Protein AF-A0A9D2GX02-F1 (afdb_monomer_lite)

Secondary structure (DSSP, 8-state):
--TTT--SS-EEEEEE-TTSSEEEEEE-TTTSSS-EEEEEEB-TTSPBPPPEEPPPSSSS-TTT-----------SS---S-HHHHHHHHHHHHHHHS------

InterPro domains:
  IPR011659 WD40-like beta-propeller [PF07676] (11-38)

Structure (mmCIF, N/CA/C/O backbone):
data_AF-A0A9D2GX02-F1
#
_entry.id   AF-A0A9D2GX02-F1
#
loop_
_atom_site.group_PDB
_atom_site.id
_atom_site.type_symbol
_atom_site.label_atom_id
_atom_site.label_alt_id
_atom_site.label_comp_id
_atom_site.label_asym_id
_atom_site.label_entity_id
_atom_site.label_seq_id
_atom_site.pdbx_PDB_ins_code
_atom_site.Cartn_x
_atom_site.Cartn_y
_atom_site.Cartn_z
_atom_site.occupancy
_atom_site.B_iso_or_equiv
_atom_site.auth_seq_id
_atom_site.auth_comp_id
_atom_site.auth_asym_id
_atom_site.auth_atom_id
_atom_site.pdbx_PDB_model_num
ATOM 1 N N . MET A 1 1 ? -1.896 -20.023 -2.004 1.00 56.66 1 MET A N 1
ATOM 2 C CA . MET A 1 1 ? -1.025 -18.841 -2.193 1.00 56.66 1 MET A CA 1
ATOM 3 C C . MET A 1 1 ? -1.719 -17.923 -3.191 1.00 56.66 1 MET A C 1
ATOM 5 O O . MET A 1 1 ? -2.236 -18.456 -4.166 1.00 56.66 1 MET A O 1
ATOM 9 N N . LEU A 1 2 ? -1.818 -16.618 -2.914 1.00 74.62 2 LEU A N 1
ATOM 10 C CA . LEU A 1 2 ? -2.588 -15.640 -3.704 1.00 74.62 2 LEU A CA 1
ATOM 11 C C . LEU A 1 2 ? -1.861 -15.310 -5.017 1.00 74.62 2 LEU A C 1
ATOM 13 O O . LEU A 1 2 ? -1.020 -14.413 -5.063 1.00 74.62 2 LEU A O 1
ATOM 17 N N . LYS A 1 3 ? -2.139 -16.077 -6.074 1.00 79.62 3 LYS A N 1
ATOM 18 C CA . LYS A 1 3 ? -1.432 -15.966 -7.362 1.00 79.62 3 LYS A CA 1
ATOM 19 C C . LYS A 1 3 ? -1.700 -14.639 -8.067 1.00 79.62 3 LYS A C 1
ATOM 21 O O . LYS A 1 3 ? -0.875 -14.179 -8.839 1.00 79.62 3 LYS A O 1
ATOM 26 N N . GLU A 1 4 ? -2.851 -14.045 -7.795 1.00 82.00 4 GLU A N 1
ATOM 27 C CA . GLU A 1 4 ? -3.323 -12.792 -8.370 1.00 82.00 4 GLU A CA 1
ATOM 28 C C . GLU A 1 4 ? -2.533 -11.590 -7.837 1.00 82.00 4 GLU A C 1
ATOM 30 O O . GLU A 1 4 ? -2.452 -10.555 -8.498 1.00 82.00 4 GLU A O 1
ATOM 35 N N . VAL A 1 5 ? -1.963 -11.726 -6.635 1.00 87.88 5 VAL A N 1
ATOM 36 C CA . VAL A 1 5 ? -1.250 -10.657 -5.929 1.00 87.88 5 VAL A CA 1
ATOM 37 C C . VAL A 1 5 ? 0.246 -10.764 -6.152 1.00 87.88 5 VAL A C 1
ATOM 39 O O . VAL A 1 5 ? 0.874 -9.759 -6.474 1.00 87.88 5 VAL A O 1
ATOM 42 N N . ASN A 1 6 ? 0.812 -11.959 -5.995 1.00 89.56 6 ASN A N 1
ATOM 43 C CA . ASN A 1 6 ? 2.256 -12.161 -6.044 1.00 89.56 6 ASN A CA 1
ATOM 44 C C . ASN A 1 6 ? 2.830 -11.824 -7.422 1.00 89.56 6 ASN A C 1
ATOM 46 O O . ASN A 1 6 ? 2.225 -12.137 -8.450 1.00 89.56 6 ASN A O 1
ATOM 50 N N . SER A 1 7 ? 4.010 -11.212 -7.439 1.00 91.12 7 SER A N 1
ATOM 51 C CA . SER A 1 7 ? 4.795 -11.050 -8.661 1.00 91.12 7 SER A CA 1
ATOM 52 C C . SER A 1 7 ? 5.937 -12.069 -8.721 1.00 91.12 7 SER A C 1
ATOM 54 O O . SER A 1 7 ? 6.057 -12.951 -7.870 1.00 91.12 7 SER A O 1
ATOM 56 N N . SER A 1 8 ? 6.763 -11.981 -9.765 1.00 90.38 8 SER A N 1
ATOM 57 C CA . SER A 1 8 ? 8.046 -12.691 -9.836 1.00 90.38 8 SER A CA 1
ATOM 58 C C . SER A 1 8 ? 9.142 -12.044 -8.979 1.00 90.38 8 SER A C 1
ATOM 60 O O . SER A 1 8 ? 10.251 -12.570 -8.936 1.00 90.38 8 SER A O 1
ATOM 62 N N . ASP A 1 9 ? 8.850 -10.910 -8.341 1.00 91.50 9 ASP A N 1
ATOM 63 C CA . ASP A 1 9 ? 9.751 -10.163 -7.465 1.00 91.50 9 ASP A CA 1
ATOM 64 C C . ASP A 1 9 ? 9.225 -10.199 -6.013 1.00 91.50 9 ASP A C 1
ATOM 66 O O . ASP A 1 9 ? 8.483 -11.100 -5.620 1.00 91.50 9 ASP A O 1
ATOM 70 N N . VAL A 1 10 ? 9.643 -9.246 -5.183 1.00 88.12 10 VAL A N 1
ATOM 71 C CA . VAL A 1 10 ? 9.352 -9.198 -3.755 1.00 88.12 10 VAL A CA 1
ATOM 72 C C . VAL A 1 10 ? 8.124 -8.339 -3.470 1.00 88.12 10 VAL A C 1
ATOM 74 O O . VAL A 1 10 ? 8.047 -7.168 -3.851 1.00 88.12 10 VAL A O 1
ATOM 77 N N . GLU A 1 11 ? 7.211 -8.910 -2.687 1.00 92.06 11 GLU A N 1
ATOM 78 C CA . GLU A 1 11 ? 6.146 -8.205 -1.979 1.00 92.06 11 GLU A CA 1
ATOM 79 C C . GLU A 1 11 ? 6.405 -8.208 -0.472 1.00 92.06 11 GLU A C 1
ATOM 81 O O . GLU A 1 11 ? 6.736 -9.240 0.116 1.00 92.06 11 GLU A O 1
ATOM 86 N N . SER A 1 12 ? 6.210 -7.065 0.186 1.00 91.88 12 SER A N 1
ATOM 87 C CA . SER A 1 12 ? 6.368 -6.972 1.639 1.00 91.88 12 SER A CA 1
ATOM 88 C C . SER A 1 12 ? 5.396 -5.984 2.280 1.00 91.88 12 SER A C 1
ATOM 90 O O . SER A 1 12 ? 4.805 -5.146 1.599 1.00 91.88 12 SER A O 1
ATOM 92 N N . TYR A 1 13 ? 5.245 -6.090 3.603 1.00 88.81 13 TYR A N 1
ATOM 93 C CA . TYR A 1 13 ? 4.439 -5.191 4.436 1.00 88.81 13 TYR A CA 1
ATOM 94 C C . TYR A 1 13 ? 2.976 -5.053 3.977 1.00 88.81 13 TYR A C 1
ATOM 96 O O . TYR A 1 13 ? 2.592 -4.079 3.336 1.00 88.81 13 TYR A O 1
ATOM 104 N N . HIS A 1 14 ? 2.152 -6.052 4.299 1.00 91.94 14 HIS A N 1
ATOM 105 C CA . HIS A 1 14 ? 0.727 -6.043 3.965 1.00 91.94 14 HIS A CA 1
ATOM 106 C C . HIS A 1 14 ? -0.068 -5.384 5.095 1.00 91.94 14 HIS A C 1
ATOM 108 O O . HIS A 1 14 ? -0.199 -5.970 6.170 1.00 91.94 14 HIS A O 1
ATOM 114 N N . SER A 1 15 ? -0.625 -4.201 4.839 1.00 96.25 15 SER A N 1
ATOM 115 C CA . SER A 1 15 ? -1.545 -3.526 5.760 1.00 96.25 15 SER A CA 1
ATOM 116 C C . SER A 1 15 ? -2.976 -3.632 5.248 1.00 96.25 15 SER A C 1
ATOM 118 O O . SER A 1 15 ? -3.242 -3.493 4.052 1.00 96.25 15 SER A O 1
ATOM 120 N N . TRP A 1 16 ? -3.909 -3.886 6.163 1.00 96.44 16 TRP A N 1
ATOM 121 C CA . TRP A 1 16 ? -5.324 -4.069 5.865 1.00 96.44 16 TRP A CA 1
ATOM 122 C C . TRP A 1 16 ? -6.145 -2.883 6.358 1.00 96.44 16 TRP A C 1
ATOM 124 O O . TRP A 1 16 ? -5.997 -2.401 7.480 1.00 96.44 16 TRP A O 1
ATOM 134 N N . SER A 1 17 ? -7.081 -2.450 5.521 1.00 96.19 17 SER A N 1
ATOM 135 C CA . SER A 1 17 ? -8.141 -1.527 5.920 1.00 96.19 17 SER A CA 1
ATOM 136 C C . SER A 1 17 ? -8.998 -2.121 7.043 1.00 96.19 17 SER A C 1
ATOM 138 O O . SER A 1 17 ? -9.188 -3.334 7.142 1.00 96.19 17 SER A O 1
ATOM 140 N N . SER A 1 18 ? -9.596 -1.260 7.869 1.00 94.94 18 SER A N 1
ATOM 141 C CA . SER A 1 18 ? -10.382 -1.681 9.039 1.00 94.94 18 SER A CA 1
ATOM 142 C C . SER A 1 18 ? -11.611 -2.535 8.712 1.00 94.94 18 SER A C 1
ATOM 144 O O . SER A 1 18 ? -12.110 -3.232 9.591 1.00 94.94 18 SER A O 1
ATOM 146 N N . ASN A 1 19 ? -12.114 -2.485 7.476 1.00 94.75 19 ASN A N 1
ATOM 147 C CA . ASN A 1 19 ? -13.237 -3.305 7.015 1.00 94.75 19 ASN A CA 1
ATOM 148 C C . ASN A 1 19 ? -12.793 -4.597 6.307 1.00 94.75 19 ASN A C 1
ATOM 150 O O . ASN A 1 19 ? -13.644 -5.334 5.815 1.00 94.75 19 ASN A O 1
ATOM 154 N N . SER A 1 20 ? -11.484 -4.869 6.245 1.00 94.50 20 SER A N 1
ATOM 155 C CA . SER A 1 20 ? -10.901 -6.051 5.596 1.00 94.50 20 SER A CA 1
ATOM 156 C C . SER A 1 20 ? -11.268 -6.207 4.112 1.00 94.50 20 SER A C 1
ATOM 158 O O . SER A 1 20 ? -11.244 -7.314 3.580 1.00 94.50 20 SER A O 1
ATOM 160 N N . ARG A 1 21 ? -11.635 -5.112 3.429 1.00 96.00 21 ARG A N 1
ATOM 161 C CA . ARG A 1 21 ? -11.967 -5.114 1.990 1.00 96.00 21 ARG A CA 1
ATOM 162 C C . ARG A 1 21 ? -10.846 -4.601 1.109 1.00 96.00 21 ARG A C 1
ATOM 164 O O . ARG A 1 21 ? -10.849 -4.858 -0.084 1.00 96.00 21 ARG A O 1
ATOM 171 N N . TRP A 1 22 ? -9.892 -3.896 1.690 1.00 96.31 22 TRP A N 1
ATOM 172 C CA . TRP A 1 22 ? -8.720 -3.385 0.995 1.00 96.31 22 TRP A CA 1
ATOM 173 C C . TRP A 1 22 ? -7.465 -3.745 1.758 1.00 96.31 22 TRP A C 1
ATOM 175 O O . TRP A 1 22 ? -7.455 -3.682 2.992 1.00 96.31 22 TRP A O 1
ATOM 185 N N . PHE A 1 23 ? -6.411 -4.045 1.019 1.00 96.50 23 PHE A N 1
ATOM 186 C CA . PHE A 1 23 ? -5.070 -4.140 1.559 1.00 96.50 23 PHE A CA 1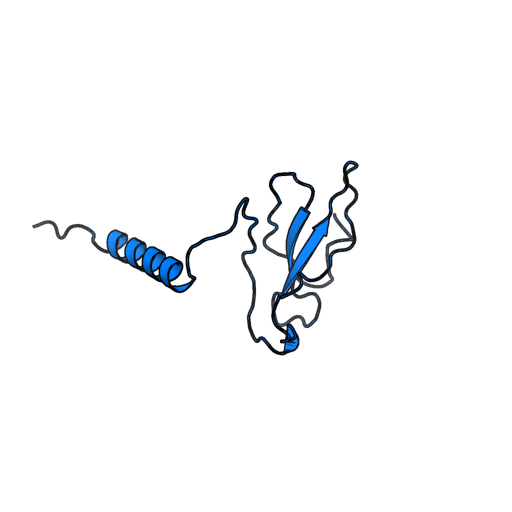
ATOM 187 C C . PHE A 1 23 ? -4.082 -3.459 0.623 1.00 96.50 23 PHE A C 1
ATOM 189 O O . PHE A 1 23 ? -4.267 -3.433 -0.595 1.00 96.50 23 PHE A O 1
ATOM 196 N N . VAL A 1 24 ? -3.050 -2.884 1.225 1.00 96.81 24 VAL A N 1
ATOM 197 C CA . VAL A 1 24 ? -1.942 -2.218 0.551 1.00 96.81 24 VAL A CA 1
ATOM 198 C C . VAL A 1 24 ? -0.663 -2.968 0.886 1.00 96.81 24 VAL A C 1
ATOM 200 O O . VAL A 1 24 ? -0.508 -3.477 1.997 1.00 96.81 24 VAL A O 1
ATOM 203 N N . PHE A 1 25 ? 0.241 -3.058 -0.075 1.00 95.38 25 PHE A N 1
ATOM 204 C CA . PHE A 1 25 ? 1.531 -3.706 0.098 1.00 95.38 25 PHE A CA 1
ATOM 205 C C . PHE A 1 25 ? 2.596 -3.003 -0.735 1.00 95.38 25 PHE A C 1
ATOM 207 O O . PHE A 1 25 ? 2.297 -2.319 -1.717 1.00 95.38 25 PHE A O 1
ATOM 214 N N . SER A 1 26 ? 3.848 -3.159 -0.324 1.00 94.62 26 SER A N 1
ATOM 215 C CA . SER A 1 26 ? 4.998 -2.726 -1.115 1.00 94.62 26 SER A CA 1
ATOM 216 C C . SER A 1 26 ? 5.379 -3.818 -2.114 1.00 94.62 26 SER A C 1
ATOM 218 O O . SER A 1 26 ? 5.330 -5.005 -1.782 1.00 94.62 26 SER A O 1
ATOM 220 N N . SER A 1 27 ? 5.754 -3.433 -3.332 1.00 94.31 27 SER A N 1
ATOM 221 C CA . SER A 1 27 ? 6.193 -4.364 -4.374 1.00 94.31 27 SER A CA 1
ATOM 222 C C . SER A 1 27 ? 7.264 -3.737 -5.260 1.00 94.31 27 SER A C 1
ATOM 224 O O . SER A 1 27 ? 7.247 -2.529 -5.496 1.00 94.31 27 SER A O 1
ATOM 226 N N . ARG A 1 28 ? 8.178 -4.569 -5.765 1.00 93.19 28 ARG A N 1
ATOM 227 C CA . ARG A 1 28 ? 9.192 -4.195 -6.768 1.00 93.19 28 ARG A CA 1
ATOM 228 C C . ARG A 1 28 ? 8.847 -4.657 -8.186 1.00 93.19 28 ARG A C 1
ATOM 230 O O . ARG A 1 28 ? 9.698 -4.639 -9.062 1.00 93.19 28 ARG A O 1
ATOM 237 N N . ARG A 1 29 ? 7.597 -5.062 -8.424 1.00 92.88 29 ARG A N 1
ATOM 238 C CA . ARG A 1 29 ? 7.171 -5.767 -9.646 1.00 92.88 29 ARG A CA 1
ATOM 239 C C . ARG A 1 29 ? 7.401 -5.062 -10.984 1.00 92.88 29 ARG A C 1
ATOM 241 O O . ARG A 1 29 ? 7.264 -5.724 -12.006 1.00 92.88 29 ARG A O 1
ATOM 248 N N . ASP A 1 30 ? 7.658 -3.758 -10.987 1.00 89.38 30 ASP A N 1
ATOM 249 C CA . ASP A 1 30 ? 7.789 -2.985 -12.224 1.00 89.38 30 ASP A CA 1
ATOM 250 C C . ASP A 1 30 ? 9.234 -2.956 -12.724 1.00 89.38 30 ASP A C 1
ATOM 252 O O . ASP A 1 30 ? 9.526 -3.478 -13.795 1.00 89.38 30 ASP A O 1
ATOM 256 N N . ASP A 1 31 ? 10.137 -2.357 -11.943 1.00 85.25 31 ASP A N 1
ATOM 257 C CA . ASP A 1 31 ? 11.532 -2.122 -12.331 1.00 85.25 31 ASP A CA 1
ATOM 258 C C . ASP A 1 31 ? 12.552 -2.903 -11.484 1.00 85.25 31 ASP A C 1
ATOM 260 O O . ASP A 1 31 ? 13.737 -2.919 -11.814 1.00 85.25 31 ASP A O 1
ATOM 264 N N . GLY A 1 32 ? 12.125 -3.554 -10.395 1.00 86.56 32 GLY A N 1
ATOM 265 C CA . GLY A 1 32 ? 13.017 -4.244 -9.457 1.00 86.56 32 GLY A CA 1
ATOM 266 C C . GLY A 1 32 ? 13.852 -3.316 -8.555 1.00 86.56 32 GLY A C 1
ATOM 267 O O . GLY A 1 32 ? 14.531 -3.794 -7.643 1.00 86.56 32 GLY A O 1
ATOM 268 N N . LEU A 1 33 ? 13.820 -1.998 -8.775 1.00 86.38 33 LEU A N 1
ATOM 269 C CA . LEU A 1 33 ? 14.698 -1.011 -8.141 1.00 86.38 33 LEU A CA 1
ATOM 270 C C . LEU A 1 33 ? 14.031 -0.341 -6.941 1.00 86.38 33 LEU A C 1
ATOM 272 O O . LEU A 1 33 ? 14.611 -0.302 -5.851 1.00 86.38 33 LEU A O 1
ATOM 276 N N . TYR A 1 34 ? 12.807 0.158 -7.123 1.00 88.44 34 TYR A N 1
ATOM 277 C CA . TYR A 1 34 ? 12.082 0.909 -6.098 1.00 88.44 34 TYR A CA 1
ATOM 278 C C . TYR A 1 34 ? 10.841 0.155 -5.634 1.00 88.44 34 TYR A C 1
ATOM 280 O O . TYR A 1 34 ? 10.118 -0.458 -6.418 1.00 88.44 34 TYR A O 1
ATOM 288 N N . THR A 1 35 ? 10.566 0.207 -4.330 1.00 91.56 35 THR A N 1
ATOM 289 C CA . THR A 1 35 ? 9.302 -0.311 -3.802 1.00 91.56 35 THR A CA 1
ATOM 290 C C . THR A 1 35 ? 8.188 0.699 -4.041 1.00 91.56 35 THR A C 1
ATOM 292 O O . THR A 1 35 ? 8.201 1.818 -3.519 1.00 91.56 35 THR A O 1
ATOM 295 N N . ARG A 1 36 ? 7.196 0.280 -4.823 1.00 92.38 36 ARG A N 1
ATOM 296 C CA . ARG A 1 36 ? 5.976 1.039 -5.102 1.00 92.38 36 ARG A CA 1
ATOM 297 C C . ARG A 1 36 ? 4.817 0.439 -4.316 1.00 92.38 36 ARG A C 1
ATOM 299 O O . ARG A 1 36 ? 4.831 -0.742 -3.961 1.00 92.38 36 ARG A O 1
ATOM 306 N N . LEU A 1 37 ? 3.818 1.263 -4.015 1.00 93.62 37 LEU A N 1
ATOM 307 C CA . LEU A 1 37 ? 2.640 0.816 -3.280 1.00 93.62 37 LEU A CA 1
ATOM 308 C C . LEU A 1 37 ? 1.602 0.268 -4.245 1.00 93.62 37 LEU A C 1
ATOM 310 O O . LEU A 1 37 ? 1.218 0.939 -5.198 1.00 93.62 37 LEU A O 1
ATOM 314 N N . TYR A 1 38 ? 1.125 -0.932 -3.954 1.00 94.81 38 TYR A N 1
ATOM 315 C CA . TYR A 1 38 ? 0.045 -1.584 -4.670 1.00 94.81 38 TYR A CA 1
ATOM 316 C C . TYR A 1 38 ? -1.129 -1.798 -3.734 1.00 94.81 38 TYR A C 1
ATOM 318 O O . TYR A 1 38 ? -0.952 -2.131 -2.563 1.00 94.81 38 TYR A O 1
ATOM 326 N N . ILE A 1 39 ? -2.333 -1.606 -4.258 1.00 96.62 39 ILE A N 1
ATOM 327 C CA . ILE A 1 39 ? -3.577 -1.798 -3.527 1.00 96.62 39 ILE A CA 1
ATOM 328 C C . ILE A 1 39 ? -4.453 -2.809 -4.260 1.00 96.62 39 ILE A C 1
ATOM 330 O O . ILE A 1 39 ? -4.536 -2.815 -5.490 1.00 96.62 39 ILE A O 1
ATOM 334 N N . ALA A 1 40 ? -5.105 -3.678 -3.495 1.00 96.44 40 ALA A N 1
ATOM 335 C CA . ALA A 1 40 ? -6.052 -4.654 -4.010 1.00 96.44 40 ALA A CA 1
ATOM 336 C C . ALA A 1 40 ? -7.300 -4.727 -3.131 1.00 96.44 40 ALA A C 1
ATOM 338 O O . ALA A 1 40 ? -7.263 -4.484 -1.920 1.00 96.44 40 ALA A O 1
ATOM 339 N N . HIS A 1 41 ? -8.412 -5.068 -3.776 1.00 96.56 41 HIS A N 1
ATOM 340 C CA . HIS A 1 41 ? -9.693 -5.287 -3.124 1.00 96.56 41 HIS A CA 1
ATOM 341 C C . HIS A 1 41 ? -9.9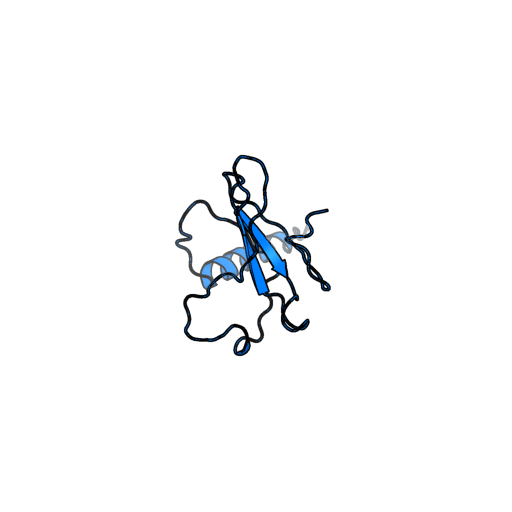07 -6.779 -2.863 1.00 96.56 41 HIS A C 1
ATOM 343 O O . HIS A 1 41 ? -9.686 -7.602 -3.751 1.00 96.56 41 HIS A O 1
ATOM 349 N N . ALA A 1 42 ? -10.395 -7.109 -1.672 1.00 96.38 42 ALA A N 1
ATOM 350 C CA . ALA A 1 42 ? -10.891 -8.425 -1.303 1.00 96.38 42 ALA A CA 1
ATOM 351 C C . ALA A 1 42 ? -12.423 -8.387 -1.259 1.00 96.38 42 ALA A C 1
ATOM 353 O O . ALA A 1 42 ? -13.022 -7.630 -0.492 1.00 96.38 42 ALA A O 1
ATOM 354 N N . SER A 1 43 ? -13.068 -9.193 -2.094 1.00 94.44 43 SER A N 1
ATOM 355 C CA . SER A 1 43 ? -14.522 -9.283 -2.173 1.00 94.44 43 SER A CA 1
ATOM 356 C C . SER A 1 43 ? -15.136 -9.958 -0.933 1.00 94.44 43 SER A C 1
ATOM 358 O O . SER A 1 43 ? -14.432 -10.589 -0.139 1.00 94.44 43 SER A O 1
ATOM 360 N N . PRO A 1 44 ? -16.465 -9.846 -0.732 1.00 94.69 44 PRO A N 1
ATOM 361 C CA . PRO A 1 44 ? -17.167 -10.516 0.365 1.00 94.69 44 PRO A CA 1
ATOM 362 C C . PRO A 1 44 ? -16.965 -12.024 0.471 1.00 94.69 44 PRO A C 1
ATOM 364 O O . PRO A 1 44 ? -16.932 -12.547 1.579 1.00 94.69 44 PRO A O 1
ATOM 367 N N . ASP A 1 45 ? -16.805 -12.688 -0.663 1.00 94.44 45 ASP A N 1
ATOM 368 C CA . ASP A 1 45 ? -16.559 -14.118 -0.820 1.00 94.44 45 ASP A CA 1
ATOM 369 C C . ASP A 1 45 ? -15.064 -14.488 -0.803 1.00 94.44 45 ASP A C 1
ATOM 371 O O . ASP A 1 45 ? -14.712 -15.649 -0.992 1.00 94.44 45 ASP A O 1
ATOM 375 N N . GLY A 1 46 ? -14.177 -13.521 -0.538 1.00 89.38 46 GLY A N 1
ATOM 376 C CA . GLY A 1 46 ? -12.740 -13.749 -0.378 1.00 89.38 46 GLY A CA 1
ATOM 377 C C . GLY A 1 46 ? -11.946 -13.797 -1.685 1.00 89.38 46 GLY A C 1
ATOM 378 O O . GLY A 1 46 ? -10.757 -14.110 -1.651 1.00 89.38 46 GLY A O 1
ATOM 379 N N . GLN A 1 47 ? -12.559 -13.466 -2.825 1.00 93.62 47 GLN A N 1
ATOM 380 C CA . GLN A 1 47 ? -11.834 -13.305 -4.083 1.00 93.62 47 GLN A CA 1
ATOM 381 C C . GLN A 1 47 ? -11.022 -12.010 -4.059 1.00 93.62 47 GLN A C 1
ATOM 383 O O . GLN A 1 47 ? -11.495 -10.957 -3.626 1.00 93.62 47 GLN A O 1
ATOM 388 N N . ILE A 1 48 ? -9.789 -12.078 -4.549 1.00 95.12 48 ILE A N 1
ATOM 389 C CA . ILE A 1 48 ? -8.906 -10.917 -4.611 1.00 95.12 48 ILE A CA 1
ATOM 390 C C . ILE A 1 48 ? -8.889 -10.370 -6.032 1.00 95.12 48 ILE A C 1
ATOM 392 O O . ILE A 1 48 ? -8.618 -11.088 -6.992 1.00 95.12 48 ILE A O 1
ATOM 396 N N . GLY A 1 49 ? -9.190 -9.081 -6.157 1.00 93.69 49 GL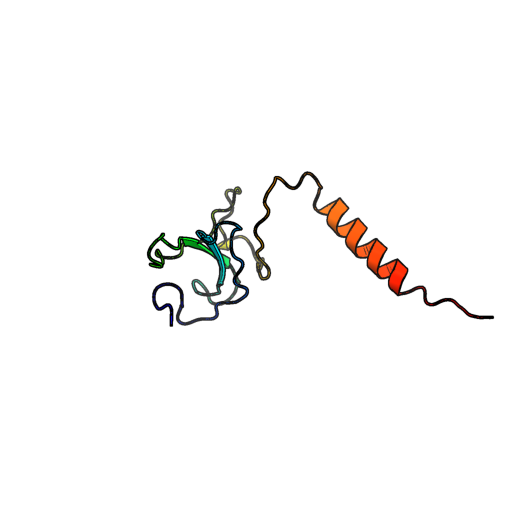Y A N 1
ATOM 397 C CA . GLY A 1 4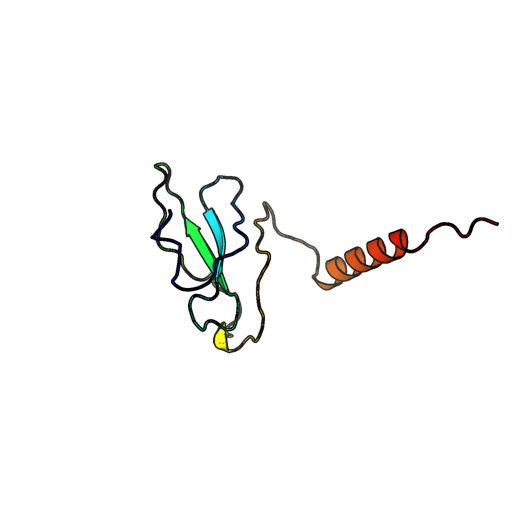9 ? -9.069 -8.358 -7.413 1.00 93.69 49 GLY A CA 1
ATOM 398 C C . GLY A 1 49 ? -7.607 -8.132 -7.797 1.00 93.69 49 GLY A C 1
ATOM 399 O O . GLY A 1 49 ? -6.719 -8.102 -6.945 1.00 93.69 49 GLY A O 1
ATOM 400 N N . LYS A 1 50 ? -7.362 -7.917 -9.092 1.00 93.94 50 LYS A N 1
ATOM 401 C CA . LYS A 1 50 ? -6.028 -7.580 -9.600 1.00 93.94 50 LYS A CA 1
ATOM 402 C C . LYS A 1 50 ? -5.482 -6.337 -8.869 1.00 93.94 50 LYS A C 1
ATOM 404 O O . LYS A 1 50 ? -6.166 -5.310 -8.872 1.00 93.94 50 LYS A O 1
ATOM 409 N N . PRO A 1 51 ? -4.275 -6.396 -8.278 1.00 95.31 51 PRO A N 1
ATOM 410 C CA . PRO A 1 51 ? -3.665 -5.231 -7.656 1.00 95.31 51 PRO A CA 1
ATOM 411 C C . PRO A 1 51 ? -3.327 -4.171 -8.704 1.00 95.31 51 PRO A C 1
ATOM 413 O O . PRO A 1 51 ? -2.933 -4.490 -9.829 1.00 95.31 51 PRO A O 1
ATOM 416 N N . PHE A 1 52 ? -3.428 -2.907 -8.313 1.00 93.56 52 PHE A N 1
ATOM 417 C CA . PHE A 1 52 ? -2.965 -1.777 -9.112 1.00 93.56 52 PHE A CA 1
ATOM 418 C C . PHE A 1 52 ? -2.128 -0.833 -8.256 1.00 93.56 52 PHE A C 1
ATOM 420 O O . PHE A 1 52 ? -2.258 -0.800 -7.030 1.00 93.56 52 PHE A O 1
ATOM 427 N N . MET A 1 53 ? -1.234 -0.098 -8.909 1.00 92.38 53 MET A N 1
ATOM 428 C CA . MET A 1 53 ? -0.362 0.857 -8.241 1.00 92.38 53 MET A CA 1
ATOM 429 C C . MET A 1 53 ? -1.188 1.993 -7.640 1.00 92.38 53 MET A C 1
ATOM 431 O O . MET A 1 53 ? -2.100 2.512 -8.284 1.00 92.38 53 MET A O 1
ATOM 435 N N . LEU A 1 54 ? -0.883 2.370 -6.401 1.00 91.56 54 LEU A N 1
ATOM 436 C CA . LEU A 1 54 ? -1.593 3.420 -5.687 1.00 91.56 54 LEU A CA 1
ATOM 437 C C . LEU A 1 54 ? -1.366 4.772 -6.391 1.00 91.56 54 LEU A C 1
ATOM 439 O O . LEU A 1 54 ? -0.227 5.221 -6.452 1.00 91.56 54 LEU A O 1
ATOM 443 N N . PRO A 1 55 ? -2.404 5.459 -6.894 1.00 86.38 55 PRO A N 1
ATOM 444 C CA . PRO A 1 55 ? -2.216 6.729 -7.593 1.00 86.38 55 PRO A CA 1
ATOM 445 C C . PRO A 1 55 ? -1.627 7.812 -6.677 1.00 86.38 55 PRO A C 1
ATOM 447 O O . PRO A 1 55 ? -2.084 7.973 -5.542 1.00 86.38 55 PRO A O 1
ATOM 450 N N . GLN A 1 56 ? -0.652 8.580 -7.172 1.00 81.19 56 GLN A N 1
ATOM 451 C CA . GLN A 1 56 ? -0.104 9.741 -6.463 1.00 81.19 56 GLN A CA 1
ATOM 452 C C . GLN A 1 56 ? -0.755 11.042 -6.954 1.00 81.19 56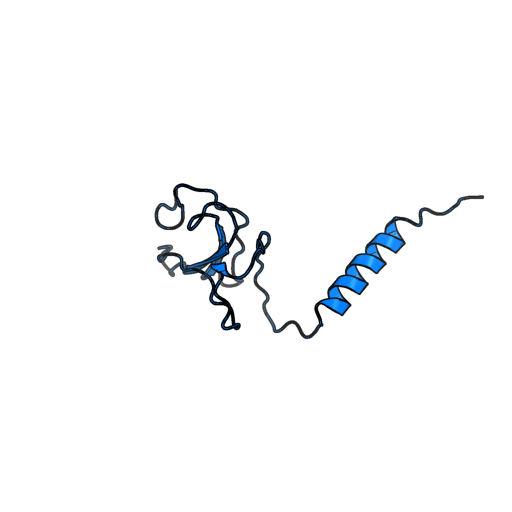 GLN A C 1
ATOM 454 O O . GLN A 1 56 ? -1.055 11.173 -8.137 1.00 81.19 56 GLN A O 1
ATOM 459 N N . PRO A 1 57 ? -0.981 12.025 -6.064 1.00 71.12 57 PRO A N 1
ATOM 460 C CA . PRO A 1 57 ? -1.631 13.290 -6.411 1.00 71.12 57 PRO A CA 1
ATOM 461 C C . PRO A 1 57 ? -0.751 14.268 -7.212 1.00 71.12 57 PRO A C 1
ATOM 463 O O . PRO A 1 57 ? -1.246 15.317 -7.617 1.00 71.12 57 PRO A O 1
ATOM 466 N N . LEU A 1 58 ? 0.537 13.976 -7.416 1.00 63.50 58 LEU A N 1
ATOM 467 C CA . LEU A 1 58 ? 1.441 14.814 -8.205 1.00 63.50 58 LEU A CA 1
ATOM 468 C C . LEU A 1 58 ? 1.507 14.319 -9.653 1.00 63.50 58 LEU A C 1
ATOM 470 O O . LEU A 1 58 ? 1.455 13.124 -9.901 1.00 63.50 58 LEU A O 1
ATOM 474 N N . SER A 1 59 ? 1.707 15.239 -10.595 1.00 56.16 59 SER A N 1
ATOM 475 C CA . SER A 1 59 ? 1.980 14.945 -12.009 1.00 56.16 59 SER A CA 1
ATOM 476 C C . SER A 1 59 ? 3.371 14.341 -12.264 1.00 56.16 59 SER A C 1
ATOM 478 O O . SER A 1 59 ? 3.808 14.331 -13.408 1.00 56.16 59 SER A O 1
ATOM 480 N N . TYR A 1 60 ? 4.095 13.950 -11.212 1.00 57.00 60 TYR A N 1
ATOM 481 C CA . TYR A 1 60 ? 5.362 13.237 -11.331 1.00 57.00 60 TYR A CA 1
ATOM 482 C C . TYR A 1 60 ? 5.036 11.755 -11.406 1.00 57.00 60 TYR A C 1
ATOM 484 O O . TYR A 1 60 ? 4.374 11.227 -10.505 1.00 57.00 60 TYR A O 1
ATOM 492 N N . ASP A 1 61 ? 5.488 11.102 -12.469 1.00 63.62 61 ASP A N 1
ATOM 493 C CA . ASP A 1 61 ? 5.371 9.658 -12.560 1.00 63.62 61 ASP A CA 1
ATOM 494 C C . ASP A 1 61 ? 6.239 9.026 -11.466 1.00 63.62 61 ASP A C 1
ATOM 496 O O . ASP A 1 61 ? 7.255 9.581 -11.046 1.00 63.62 61 ASP A O 1
ATOM 500 N N . TYR A 1 62 ? 5.860 7.843 -10.979 1.00 68.38 62 TYR A N 1
ATOM 501 C CA . TYR A 1 62 ? 6.686 7.092 -10.022 1.00 68.38 62 TYR A CA 1
ATOM 502 C C . TYR A 1 62 ? 8.114 6.844 -10.532 1.00 68.38 62 TYR A C 1
ATOM 504 O O . TYR A 1 62 ? 9.013 6.602 -9.732 1.00 68.38 62 TYR A O 1
ATOM 512 N N . GLU A 1 63 ? 8.313 6.918 -11.847 1.00 69.56 63 GLU A N 1
ATOM 513 C CA . GLU A 1 63 ? 9.612 6.826 -12.514 1.00 69.56 63 GLU A CA 1
ATOM 514 C C . GLU A 1 63 ? 10.494 8.064 -12.279 1.00 69.56 63 GLU A C 1
ATOM 516 O O . GLU A 1 63 ? 11.717 7.945 -12.247 1.00 69.56 63 GLU A O 1
ATOM 521 N N . ASP A 1 64 ? 9.896 9.230 -12.021 1.00 70.44 64 ASP A N 1
ATOM 522 C CA . ASP A 1 64 ? 10.613 10.483 -11.759 1.00 70.44 64 ASP A CA 1
ATOM 523 C C . ASP A 1 64 ? 11.057 10.615 -10.292 1.00 70.44 64 ASP A C 1
ATOM 525 O O . ASP A 1 64 ? 11.821 11.518 -9.931 1.00 70.44 64 ASP A O 1
ATOM 529 N N . ILE A 1 65 ? 10.567 9.734 -9.412 1.00 71.94 65 ILE A N 1
ATOM 530 C CA . ILE A 1 65 ? 10.764 9.824 -7.967 1.00 71.94 65 ILE A CA 1
ATOM 531 C C . ILE A 1 65 ? 11.656 8.672 -7.495 1.00 71.94 65 ILE A C 1
ATOM 533 O O . ILE A 1 65 ? 11.220 7.534 -7.363 1.00 71.94 65 ILE A O 1
ATOM 537 N N . MET A 1 66 ? 12.899 8.979 -7.112 1.00 81.12 66 MET A N 1
ATOM 538 C CA . MET A 1 66 ? 13.833 8.004 -6.521 1.00 81.12 66 MET A CA 1
ATOM 539 C C . MET A 1 66 ? 13.526 7.700 -5.039 1.00 81.12 66 MET A C 1
ATOM 541 O O . MET A 1 66 ? 14.408 7.772 -4.179 1.00 81.12 66 MET A O 1
ATOM 545 N N . GLN A 1 67 ? 12.267 7.405 -4.708 1.00 82.12 67 GLN A N 1
ATOM 546 C CA . GLN A 1 67 ? 11.815 7.093 -3.348 1.00 82.12 67 GLN A CA 1
ATOM 547 C C . GLN A 1 67 ? 11.223 5.684 -3.270 1.00 82.12 67 GLN A C 1
ATOM 549 O O . GLN A 1 67 ? 10.518 5.230 -4.162 1.00 82.12 67 GLN A O 1
ATOM 554 N N . SER A 1 68 ? 11.510 4.995 -2.166 1.00 88.44 68 SER A N 1
ATOM 555 C CA . SER A 1 68 ? 10.958 3.676 -1.843 1.00 88.44 68 SER A CA 1
ATOM 556 C C . SER A 1 68 ? 9.936 3.789 -0.717 1.00 88.44 68 SER A C 1
ATOM 558 O O . SER A 1 68 ? 10.224 4.379 0.327 1.00 88.44 68 SER A O 1
ATOM 560 N N . TYR A 1 69 ? 8.766 3.182 -0.900 1.00 88.38 69 TYR A N 1
ATOM 561 C CA . TYR A 1 69 ? 7.690 3.153 0.090 1.00 88.38 69 TYR A CA 1
ATOM 562 C C . TYR A 1 69 ? 7.590 1.756 0.712 1.00 88.38 69 TYR A C 1
ATOM 564 O O . TYR A 1 69 ? 7.111 0.815 0.083 1.00 88.38 69 TYR A O 1
ATOM 572 N N . ASN A 1 70 ? 8.038 1.614 1.964 1.00 89.50 70 ASN A N 1
ATOM 573 C CA . ASN A 1 70 ? 8.242 0.293 2.583 1.00 89.50 70 ASN A CA 1
ATOM 574 C C . ASN A 1 70 ? 7.226 -0.078 3.674 1.00 89.50 70 ASN A C 1
ATOM 576 O O . ASN A 1 70 ? 7.102 -1.250 4.010 1.00 89.50 70 ASN A O 1
ATOM 580 N N . ILE A 1 71 ? 6.539 0.907 4.258 1.00 91.12 71 ILE A N 1
ATOM 581 C CA . ILE A 1 71 ? 5.668 0.726 5.432 1.00 91.12 71 ILE A CA 1
ATOM 582 C C . ILE A 1 71 ? 4.339 1.454 5.172 1.00 91.12 71 ILE A C 1
ATOM 584 O O . ILE A 1 71 ? 4.109 2.536 5.717 1.00 91.12 71 ILE A O 1
ATOM 588 N N . PRO A 1 72 ? 3.496 0.954 4.251 1.00 91.81 72 PRO A N 1
ATOM 589 C CA . PRO A 1 72 ? 2.185 1.543 4.019 1.00 91.81 72 PRO A CA 1
ATOM 590 C C . PRO A 1 72 ? 1.200 1.164 5.130 1.00 91.81 72 PRO A C 1
ATOM 592 O O . PRO A 1 72 ? 1.088 -0.003 5.488 1.00 91.81 72 PRO A O 1
ATOM 595 N N . GLU A 1 73 ? 0.438 2.141 5.623 1.00 92.38 73 GLU A N 1
ATOM 596 C CA . GLU A 1 73 ? -0.583 1.922 6.651 1.00 92.38 73 GLU A CA 1
ATOM 597 C C . GLU A 1 73 ? -1.885 2.662 6.342 1.00 92.38 73 GLU A C 1
ATOM 599 O O . GLU A 1 73 ? -1.883 3.808 5.880 1.00 92.38 73 GLU A O 1
ATOM 604 N N . PHE A 1 74 ? -3.014 2.014 6.634 1.00 94.00 74 PHE A N 1
ATOM 605 C CA . PHE A 1 74 ? -4.325 2.650 6.550 1.00 94.00 74 PHE A CA 1
ATOM 606 C C . PHE A 1 74 ? -4.599 3.515 7.781 1.00 94.00 74 PHE A C 1
ATOM 608 O O . PHE A 1 74 ? -4.384 3.112 8.922 1.00 94.00 74 PHE A O 1
ATOM 615 N N . VAL A 1 75 ? -5.197 4.682 7.552 1.00 92.31 75 VAL A N 1
ATOM 616 C CA . VAL A 1 75 ? -5.700 5.558 8.615 1.00 92.31 75 VAL A CA 1
ATOM 617 C C . VAL A 1 75 ? -7.204 5.759 8.478 1.00 92.31 75 VAL A C 1
ATOM 619 O O . VAL A 1 75 ? -7.740 5.842 7.375 1.00 92.31 75 VAL A O 1
ATOM 622 N N . LYS A 1 76 ? -7.910 5.823 9.613 1.00 90.56 76 LYS A N 1
ATOM 623 C CA . LYS A 1 76 ? -9.380 5.970 9.648 1.00 90.56 76 LYS A CA 1
ATOM 624 C C . LYS A 1 76 ? -9.856 7.393 9.364 1.00 90.56 76 LYS A C 1
ATOM 626 O O . LYS A 1 76 ? -11.035 7.604 9.096 1.00 90.56 76 LYS A O 1
ATOM 631 N N . SER A 1 77 ? -8.9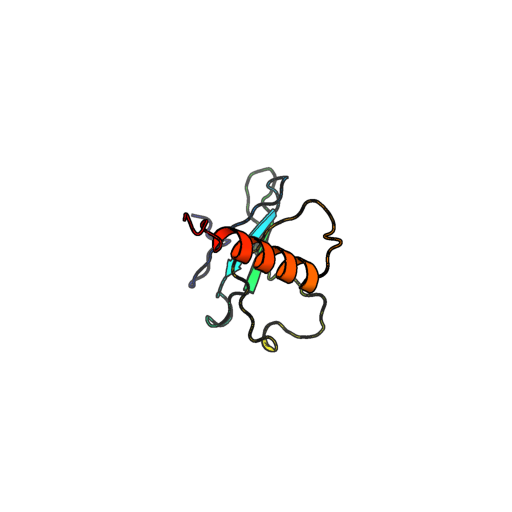69 8.370 9.485 1.00 90.56 77 SER A N 1
ATOM 632 C CA . SER A 1 77 ? -9.301 9.783 9.378 1.00 90.56 77 SER A CA 1
ATOM 633 C C . SER A 1 77 ? -8.147 10.565 8.770 1.00 90.56 77 SER A C 1
ATOM 635 O O . SER A 1 77 ? -7.011 10.095 8.688 1.00 90.56 77 SER A O 1
ATOM 637 N N . LYS A 1 78 ? -8.460 11.785 8.333 1.00 89.31 78 LYS A N 1
ATOM 638 C CA . LYS A 1 78 ? -7.467 12.712 7.807 1.00 89.31 78 LYS A CA 1
ATOM 639 C C . LYS A 1 78 ? -6.439 13.053 8.886 1.00 89.31 78 LYS A C 1
ATOM 641 O O . LYS A 1 78 ? -6.792 13.482 9.984 1.00 89.31 78 LYS A O 1
ATOM 646 N N . ILE A 1 79 ? -5.168 12.912 8.531 1.00 87.25 79 ILE A N 1
ATOM 647 C CA . ILE A 1 79 ? -4.046 13.351 9.353 1.00 87.25 79 ILE A CA 1
ATOM 648 C C . ILE A 1 79 ? -3.929 14.875 9.208 1.00 87.25 79 ILE A C 1
ATOM 650 O O . ILE A 1 79 ? -3.569 15.378 8.147 1.00 87.25 79 ILE A O 1
ATOM 654 N N . ASN A 1 80 ? -4.255 15.613 10.271 1.00 88.50 80 ASN A N 1
ATOM 655 C CA . ASN A 1 80 ? -4.172 17.080 10.322 1.00 88.50 80 ASN A CA 1
ATOM 656 C C . ASN A 1 80 ? -2.881 17.559 11.012 1.00 88.50 80 ASN A C 1
ATOM 658 O O . ASN A 1 80 ? -2.895 18.518 11.779 1.00 88.50 80 ASN A O 1
ATOM 662 N N . ILE A 1 81 ? -1.768 16.869 10.776 1.00 88.75 81 ILE A N 1
ATOM 663 C CA . ILE A 1 81 ? -0.439 17.237 11.273 1.00 88.75 81 ILE A CA 1
ATOM 664 C C . ILE A 1 81 ? 0.529 17.265 10.091 1.00 88.75 81 ILE A C 1
ATOM 666 O O . ILE A 1 81 ? 0.428 16.443 9.179 1.00 88.75 81 ILE A O 1
ATOM 670 N N . SER A 1 82 ? 1.439 18.238 10.073 1.00 88.50 82 SER A N 1
ATOM 671 C CA . SER A 1 82 ? 2.423 18.346 9.001 1.00 88.50 82 SER A CA 1
ATOM 672 C C . SER A 1 82 ? 3.508 17.265 9.134 1.00 88.50 82 SER A C 1
ATOM 674 O O . SER A 1 82 ? 3.828 16.834 10.249 1.00 88.50 82 SER A O 1
ATOM 676 N N . PRO A 1 83 ? 4.156 16.872 8.024 1.00 85.38 83 PRO A N 1
ATOM 677 C CA . PRO A 1 83 ? 5.307 15.972 8.075 1.00 85.38 83 PRO A CA 1
ATOM 678 C C . PRO A 1 83 ? 6.440 16.478 8.985 1.00 85.38 83 PRO A C 1
ATOM 680 O O . PRO A 1 83 ? 7.083 15.682 9.668 1.00 85.38 83 PRO A O 1
ATOM 683 N N . SER A 1 84 ? 6.667 17.798 9.043 1.00 87.56 84 SER A N 1
ATOM 684 C CA . SER A 1 84 ? 7.677 18.400 9.923 1.00 87.56 84 SER A CA 1
ATOM 685 C C . SER A 1 84 ? 7.346 18.207 11.401 1.00 87.56 84 SER A C 1
ATOM 687 O O . SER A 1 84 ? 8.219 17.804 12.165 1.00 87.56 84 SER A O 1
ATOM 689 N N . SER A 1 85 ? 6.087 18.399 11.800 1.00 89.81 85 SER A N 1
ATOM 690 C CA . SER A 1 85 ? 5.663 18.178 13.183 1.00 89.81 85 SER A CA 1
ATOM 691 C C . SER A 1 85 ? 5.748 16.703 13.584 1.00 89.81 85 SER A C 1
ATOM 693 O O . SER A 1 85 ? 6.175 16.407 14.697 1.00 89.81 85 SER A O 1
ATOM 695 N N . ILE A 1 86 ? 5.424 15.767 12.680 1.00 86.81 86 ILE A N 1
ATOM 696 C CA . ILE A 1 86 ? 5.637 14.327 12.926 1.00 86.81 86 ILE A CA 1
ATOM 697 C C . ILE A 1 86 ? 7.124 14.048 13.190 1.00 86.81 86 ILE A C 1
ATOM 699 O O . ILE A 1 86 ? 7.465 13.387 14.172 1.00 86.81 86 ILE A O 1
ATOM 703 N N . LYS A 1 87 ? 8.014 14.587 12.345 1.00 88.19 87 LYS A N 1
ATOM 704 C CA . LYS A 1 87 ? 9.468 14.435 12.496 1.00 88.19 87 LYS A CA 1
ATOM 705 C C . LYS A 1 87 ? 9.966 15.004 13.827 1.00 88.19 87 LYS A C 1
ATOM 707 O O . LYS A 1 87 ? 10.737 14.341 14.514 1.00 88.19 87 LYS A O 1
ATOM 712 N N . GLU A 1 88 ? 9.529 16.202 14.208 1.00 90.75 88 GLU A N 1
ATOM 713 C CA . GLU A 1 88 ? 9.917 16.828 15.479 1.00 90.75 88 GLU A CA 1
ATOM 714 C C . GLU A 1 88 ? 9.497 15.993 16.692 1.00 90.75 88 GLU A C 1
ATOM 716 O O . GLU A 1 88 ? 10.299 15.796 17.603 1.00 90.75 88 GLU A O 1
ATOM 721 N N . ILE A 1 89 ? 8.267 15.467 16.700 1.00 87.94 89 ILE A N 1
ATOM 722 C CA . ILE A 1 89 ? 7.767 14.618 17.791 1.00 87.94 89 ILE A CA 1
ATOM 723 C C . ILE A 1 89 ? 8.583 13.324 17.888 1.00 87.94 89 ILE A C 1
ATOM 725 O O . ILE A 1 89 ? 8.990 12.939 18.984 1.00 87.94 89 ILE A O 1
ATOM 729 N N . ALA A 1 90 ? 8.869 12.679 16.753 1.00 86.25 90 ALA A N 1
ATOM 730 C CA . ALA A 1 90 ? 9.677 11.461 16.723 1.00 86.25 90 ALA A CA 1
ATOM 731 C C . ALA A 1 90 ? 11.095 11.694 17.279 1.00 86.25 90 ALA A C 1
ATOM 733 O O . ALA A 1 90 ? 11.590 10.894 18.071 1.00 86.25 90 ALA A O 1
ATOM 734 N N . LEU A 1 91 ? 11.727 12.819 16.924 1.00 87.19 91 LEU A N 1
ATOM 735 C CA . LEU A 1 91 ? 13.061 13.176 17.418 1.00 87.19 91 LEU A CA 1
ATOM 736 C C . LEU A 1 91 ? 13.061 13.530 18.912 1.00 87.19 91 LEU A C 1
ATOM 738 O O . LEU A 1 91 ? 13.971 13.119 19.628 1.00 87.19 91 LEU A O 1
ATOM 742 N N . ARG A 1 92 ? 12.033 14.232 19.407 1.00 80.12 92 ARG A N 1
ATOM 743 C CA . ARG A 1 92 ? 11.898 14.558 20.839 1.00 80.12 92 ARG A CA 1
ATOM 744 C C . ARG A 1 92 ? 11.773 13.308 21.711 1.00 80.12 92 ARG A C 1
ATOM 746 O O . ARG A 1 92 ? 12.394 13.239 22.770 1.00 80.12 92 ARG A O 1
ATOM 753 N N . ASN A 1 93 ? 11.020 12.307 21.263 1.00 65.50 93 ASN A N 1
ATOM 754 C CA . ASN A 1 93 ? 10.851 11.067 22.022 1.00 65.50 93 ASN A CA 1
ATOM 755 C C . ASN A 1 93 ? 12.147 10.242 22.094 1.00 65.50 93 ASN A C 1
ATOM 757 O O . ASN A 1 93 ? 12.419 9.661 23.140 1.00 65.50 93 ASN A O 1
ATOM 761 N N . ASN A 1 94 ? 12.988 10.276 21.052 1.00 59.09 94 ASN A N 1
ATOM 762 C CA . ASN A 1 94 ? 14.316 9.650 21.089 1.00 59.09 94 ASN A CA 1
ATOM 763 C C . ASN A 1 94 ? 15.294 10.383 22.023 1.00 59.09 94 ASN A C 1
ATOM 765 O O . ASN A 1 94 ? 16.126 9.744 22.659 1.00 59.09 94 ASN A O 1
ATOM 769 N N . THR A 1 95 ? 15.181 11.710 22.166 1.00 55.44 95 THR A N 1
ATOM 770 C CA . THR A 1 95 ? 16.031 12.463 23.110 1.00 55.44 95 THR A CA 1
ATOM 771 C C . THR A 1 95 ? 15.671 12.233 24.579 1.00 55.44 95 THR A C 1
ATOM 773 O O . THR A 1 95 ? 16.526 12.388 25.446 1.00 55.44 95 THR A O 1
ATOM 776 N N . LEU A 1 96 ? 14.429 11.838 24.880 1.00 52.47 96 LEU A N 1
ATOM 777 C CA . LEU A 1 96 ? 14.003 11.522 26.249 1.00 52.47 96 LEU A CA 1
ATOM 778 C C . LEU A 1 96 ? 14.405 10.102 26.678 1.00 52.47 96 LEU A C 1
ATOM 780 O O . LEU A 1 96 ? 14.625 9.881 27.865 1.00 52.47 96 LEU A O 1
ATOM 784 N N . SER A 1 97 ? 14.551 9.158 25.740 1.00 55.00 97 SER A N 1
ATOM 785 C CA . SER A 1 97 ? 15.091 7.818 26.022 1.00 55.00 97 SER A CA 1
ATOM 786 C C . SER A 1 97 ? 16.616 7.782 26.197 1.00 55.00 97 SER A C 1
ATOM 788 O O . SER A 1 97 ? 17.113 6.854 26.826 1.00 55.00 97 SER A O 1
ATOM 790 N N . ASP A 1 98 ? 17.347 8.784 25.691 1.00 52.38 98 ASP A N 1
ATOM 791 C CA . ASP A 1 98 ? 18.812 8.900 25.836 1.00 52.38 98 ASP A CA 1
ATOM 792 C C . ASP A 1 98 ? 19.259 9.647 27.107 1.00 52.38 98 ASP A C 1
ATOM 794 O O . ASP A 1 98 ? 20.441 9.644 27.451 1.00 52.38 98 ASP A O 1
ATOM 798 N N . MET A 1 99 ? 18.334 10.245 27.865 1.00 48.44 99 MET A N 1
ATOM 799 C CA . MET A 1 99 ? 18.625 10.778 29.200 1.00 48.44 99 MET A CA 1
ATOM 800 C C . MET A 1 99 ? 18.383 9.707 30.269 1.00 48.44 99 MET A C 1
ATOM 802 O O . MET A 1 99 ? 17.458 9.805 31.076 1.00 48.44 99 MET A O 1
ATOM 806 N N . SER A 1 100 ? 19.235 8.677 30.296 1.00 49.09 100 SER A N 1
ATOM 807 C CA . SER A 1 100 ? 19.400 7.893 31.529 1.00 49.09 100 SER A CA 1
ATOM 808 C C . SER A 1 100 ? 19.863 8.843 32.642 1.00 49.09 100 SER A C 1
ATOM 810 O O . SER A 1 100 ? 20.711 9.700 32.374 1.00 49.09 100 SER A O 1
ATOM 812 N N . PRO A 1 101 ? 19.324 8.756 33.871 1.00 45.34 101 PRO A N 1
ATOM 813 C CA . PRO A 1 101 ? 19.710 9.673 34.930 1.00 45.34 101 PRO A CA 1
ATOM 814 C C . PRO A 1 101 ? 21.209 9.517 35.188 1.00 45.34 101 PRO A C 1
ATOM 816 O O . PRO A 1 101 ? 21.691 8.418 35.458 1.00 45.34 101 PRO A O 1
ATOM 819 N N . VAL A 1 102 ? 21.946 10.623 35.106 1.00 51.12 102 VAL A N 1
ATOM 820 C CA . VAL A 1 102 ? 23.263 10.729 35.731 1.00 51.12 102 VAL A CA 1
ATOM 821 C C . VAL A 1 102 ? 23.003 10.620 37.231 1.00 51.12 102 VAL A C 1
ATOM 823 O O . VAL A 1 102 ? 22.551 11.574 37.862 1.00 51.12 102 VAL A O 1
ATOM 826 N N . ILE A 1 103 ? 23.164 9.415 37.772 1.00 42.66 103 ILE A N 1
ATOM 827 C CA . ILE A 1 103 ? 23.083 9.170 39.209 1.00 42.66 103 ILE A CA 1
ATOM 828 C C . ILE A 1 103 ? 24.407 9.667 39.805 1.00 42.66 103 ILE A C 1
ATOM 830 O O . ILE A 1 103 ? 25.468 9.166 39.431 1.00 42.66 103 ILE A O 1
ATOM 834 N N . ASN A 1 104 ? 24.320 10.681 40.674 1.00 37.91 104 ASN A N 1
ATOM 835 C CA . ASN A 1 104 ? 25.374 11.052 41.627 1.00 37.91 104 ASN A CA 1
ATOM 836 C C . ASN A 1 104 ? 25.521 9.978 42.705 1.00 37.91 104 ASN A C 1
ATOM 838 O O . ASN A 1 104 ? 24.465 9.506 43.187 1.00 37.91 104 ASN A O 1
#

Radius of gyration: 18.38 Å; chains: 1; bounding box: 42×37×54 Å

Organism: NCBI:txid2838472

Sequence (104 aa):
MLKEVNSSDVESYHSWSSNSRWFVFSSRRDDGLYTRLYIAHASPDGQIGKPFMLPQPLSYDYEDIMQSYNIPEFVKSKINISPSSIKEIALRNNTLSDMSPVIN

pLDDT: mean 83.65, std 14.85, range [37.91, 96.81]

Foldseek 3Di:
DQPLEDAPFDKDAWEADPVRQKIKIWDCRPPVQATFIWMWGQDPVGDIDRIDTDDDPDPDDPVNDPHHDHHDYDDPDDDPDDPVRVVVVVVVVVVVVPCDDPDD